Protein AF-A0A4Y8SN25-F1 (afdb_monomer)

Radius of gyration: 22.75 Å; Cα contacts (8 Å, |Δi|>4): 92; chains: 1; bounding box: 41×47×86 Å

pLDDT: mean 70.94, std 10.65, range [37.78, 89.75]

Structure (mmCIF, N/CA/C/O backbone):
data_AF-A0A4Y8SN25-F1
#
_entry.id   AF-A0A4Y8SN25-F1
#
loop_
_atom_site.group_PDB
_atom_site.id
_atom_site.type_symbol
_atom_site.label_atom_id
_atom_site.label_alt_id
_atom_site.label_comp_id
_atom_site.label_asym_id
_atom_site.label_entity_id
_atom_site.label_seq_id
_atom_site.pdbx_PDB_ins_code
_atom_site.Cartn_x
_atom_site.Cartn_y
_atom_site.Cartn_z
_atom_site.occupancy
_atom_site.B_iso_or_equiv
_atom_site.auth_seq_id
_atom_site.auth_comp_id
_atom_site.auth_asym_id
_atom_site.auth_atom_id
_atom_site.pdbx_PDB_model_num
ATOM 1 N N . MET A 1 1 ? -0.704 -15.696 48.034 1.00 37.78 1 MET A N 1
ATOM 2 C CA . MET A 1 1 ? -1.122 -15.869 46.626 1.00 37.78 1 MET A CA 1
ATOM 3 C C . MET A 1 1 ? -0.151 -15.085 45.757 1.00 37.78 1 MET A C 1
ATOM 5 O O . MET A 1 1 ? -0.216 -13.865 45.750 1.00 37.78 1 MET A O 1
ATOM 9 N N . ALA A 1 2 ? 0.823 -15.762 45.143 1.00 42.31 2 ALA A N 1
ATOM 10 C CA . ALA A 1 2 ? 1.814 -15.118 44.283 1.00 42.31 2 ALA A CA 1
ATOM 11 C C . ALA A 1 2 ? 1.158 -14.761 42.942 1.00 42.31 2 ALA A C 1
ATOM 13 O O . ALA A 1 2 ? 0.669 -15.644 42.237 1.00 42.31 2 ALA A O 1
ATOM 14 N N . SER A 1 3 ? 1.102 -13.472 42.612 1.00 46.06 3 SER A N 1
ATOM 15 C CA . SER A 1 3 ? 0.673 -12.999 41.300 1.00 46.06 3 SER A CA 1
ATOM 16 C C . SER A 1 3 ? 1.716 -13.425 40.270 1.00 46.06 3 SER A C 1
ATOM 18 O O . SER A 1 3 ? 2.818 -12.885 40.209 1.00 46.06 3 SER A O 1
ATOM 20 N N . VAL A 1 4 ? 1.377 -14.429 39.462 1.00 51.66 4 VAL A N 1
ATOM 21 C CA . VAL A 1 4 ? 2.159 -14.794 38.281 1.00 51.66 4 VAL A CA 1
ATOM 22 C C . VAL A 1 4 ? 2.062 -13.617 37.313 1.00 51.66 4 VAL A C 1
ATOM 24 O O . VAL A 1 4 ? 1.097 -13.488 36.564 1.00 51.66 4 VAL A O 1
ATOM 27 N N . THR A 1 5 ? 3.038 -12.714 37.355 1.00 52.84 5 THR A N 1
ATOM 28 C CA . THR A 1 5 ? 3.224 -11.698 36.325 1.00 52.84 5 THR A CA 1
ATOM 29 C C . THR A 1 5 ? 3.672 -12.433 35.073 1.00 52.84 5 THR A C 1
ATOM 31 O O . THR A 1 5 ? 4.848 -12.725 34.868 1.00 52.84 5 THR A O 1
ATOM 34 N N . THR A 1 6 ? 2.710 -12.818 34.238 1.00 55.62 6 THR A N 1
ATOM 35 C CA . THR A 1 6 ? 3.015 -13.360 32.921 1.00 55.62 6 THR A CA 1
ATOM 36 C C . THR A 1 6 ? 3.740 -12.251 32.165 1.00 55.62 6 THR A C 1
ATOM 38 O O . THR A 1 6 ? 3.119 -11.286 31.722 1.00 55.62 6 THR A O 1
ATOM 41 N N . GLN A 1 7 ? 5.066 -12.360 32.074 1.00 55.12 7 GLN A N 1
ATOM 42 C CA . GLN A 1 7 ? 5.916 -11.647 31.125 1.00 55.12 7 GLN A CA 1
ATOM 43 C C . GLN A 1 7 ? 5.429 -12.026 29.722 1.00 55.12 7 GLN A C 1
ATOM 45 O O . GLN A 1 7 ? 5.991 -12.886 29.049 1.00 55.12 7 GLN A O 1
ATOM 50 N N . GLN A 1 8 ? 4.287 -11.481 29.304 1.00 59.78 8 GLN A N 1
ATOM 51 C CA . GLN A 1 8 ? 3.785 -11.674 27.960 1.00 59.78 8 GLN A CA 1
ATOM 52 C C . GLN A 1 8 ? 4.758 -10.954 27.042 1.00 59.78 8 GLN A C 1
ATOM 54 O O . GLN A 1 8 ? 4.812 -9.722 27.030 1.00 59.78 8 GLN A O 1
ATOM 59 N N . ASN A 1 9 ? 5.541 -11.749 26.308 1.00 59.06 9 ASN A N 1
ATOM 60 C CA . ASN A 1 9 ? 6.481 -11.278 25.306 1.00 59.06 9 ASN A CA 1
ATOM 61 C C . ASN A 1 9 ? 5.839 -10.144 24.509 1.00 59.06 9 ASN A C 1
ATOM 63 O O . ASN A 1 9 ? 4.743 -10.294 23.960 1.00 59.06 9 ASN A O 1
ATOM 67 N N . TRP A 1 10 ? 6.538 -9.013 24.445 1.00 61.28 10 TRP A N 1
ATOM 68 C CA . TRP A 1 10 ? 6.148 -7.814 23.701 1.00 61.28 10 TRP A CA 1
ATOM 69 C C . TRP A 1 10 ? 5.607 -8.161 22.297 1.00 61.28 10 TRP A C 1
ATOM 71 O O . TRP A 1 10 ? 4.603 -7.623 21.844 1.00 61.28 10 TRP A O 1
ATOM 81 N N . PHE A 1 11 ? 6.165 -9.198 21.673 1.00 55.25 11 PHE A N 1
ATOM 82 C CA . PHE A 1 11 ? 5.726 -9.777 20.402 1.00 55.25 11 PHE A CA 1
ATOM 83 C C . PHE A 1 11 ? 4.242 -10.192 20.324 1.00 55.25 11 PHE A C 1
ATOM 85 O O . PHE A 1 11 ? 3.588 -9.977 19.301 1.00 55.25 11 PHE A O 1
ATOM 92 N N . ILE A 1 12 ? 3.695 -10.778 21.393 1.00 59.56 12 ILE A N 1
ATOM 93 C CA . ILE A 1 12 ? 2.292 -11.215 21.474 1.00 59.56 12 ILE A CA 1
ATOM 94 C C . ILE A 1 12 ? 1.400 -10.035 21.869 1.00 59.56 12 ILE A C 1
ATOM 96 O O . ILE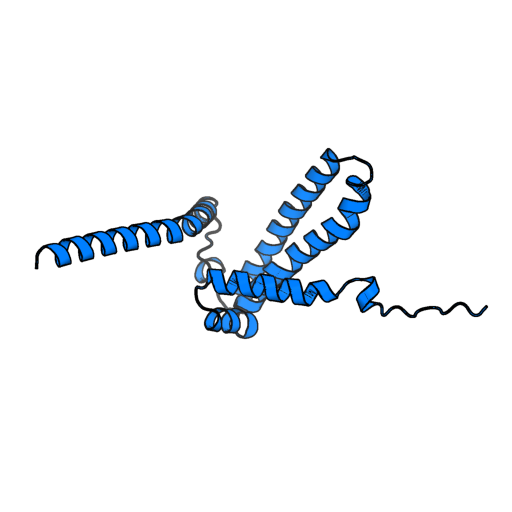 A 1 12 ? 0.319 -9.869 21.305 1.00 59.56 12 ILE A O 1
ATOM 100 N N . LYS A 1 13 ? 1.884 -9.161 22.762 1.00 61.69 13 LYS A N 1
ATOM 101 C CA . LYS A 1 13 ? 1.165 -7.958 23.213 1.00 61.69 13 LYS A CA 1
ATOM 102 C C . LYS A 1 13 ? 0.860 -6.990 22.063 1.00 61.69 13 LYS A C 1
ATOM 104 O O . LYS A 1 13 ? -0.238 -6.448 22.003 1.00 61.69 13 LYS A O 1
ATOM 109 N N . TYR A 1 14 ? 1.798 -6.823 21.130 1.00 62.09 14 TYR A N 1
ATOM 110 C CA . TYR A 1 14 ? 1.639 -5.975 19.938 1.00 62.09 14 TYR A CA 1
ATOM 111 C C . TYR A 1 14 ? 1.151 -6.750 18.705 1.00 62.09 14 TYR A C 1
ATOM 113 O O . TYR A 1 14 ? 1.044 -6.185 17.619 1.00 62.09 14 TYR A O 1
ATOM 121 N N . LYS A 1 15 ? 0.845 -8.045 18.867 1.00 66.69 15 LYS A N 1
ATOM 122 C CA . LYS A 1 15 ? 0.328 -8.931 17.818 1.00 66.69 15 LYS A CA 1
ATOM 123 C C . LYS A 1 15 ? 1.156 -8.903 16.519 1.00 66.69 15 LYS A C 1
ATOM 125 O O . LYS A 1 15 ? 0.597 -8.964 15.421 1.00 66.69 15 LYS A O 1
ATOM 130 N N . LEU A 1 16 ? 2.489 -8.875 16.633 1.00 66.50 16 LEU A N 1
ATOM 131 C CA . LEU A 1 16 ? 3.422 -8.820 15.490 1.00 66.50 16 LEU A CA 1
ATOM 132 C C . LEU A 1 16 ? 3.333 -10.040 14.556 1.00 66.50 16 LEU A C 1
ATOM 134 O O . LEU A 1 16 ? 3.811 -9.984 13.426 1.00 66.50 16 LEU A O 1
ATOM 138 N N . TYR A 1 17 ? 2.680 -11.124 14.984 1.00 69.75 17 TYR A N 1
ATOM 139 C CA . TYR A 1 17 ? 2.404 -12.308 14.163 1.00 69.75 17 TYR A CA 1
ATOM 140 C C . TYR A 1 17 ? 1.554 -12.019 12.913 1.00 69.75 17 TYR A C 1
ATOM 142 O O . TYR A 1 17 ? 1.493 -12.844 12.004 1.00 69.75 17 TYR A O 1
ATOM 150 N N . HIS A 1 18 ? 0.928 -10.845 12.825 1.00 72.06 18 HIS A N 1
ATOM 151 C CA . HIS A 1 18 ? 0.263 -10.402 11.602 1.00 72.06 18 HIS A CA 1
ATOM 152 C C . HIS A 1 18 ? 1.261 -10.009 10.502 1.00 72.06 18 HIS A C 1
ATOM 154 O O . HIS A 1 18 ? 0.913 -10.088 9.331 1.00 72.06 18 HIS A O 1
ATOM 160 N N . ILE A 1 19 ? 2.497 -9.611 10.827 1.00 74.50 19 ILE A N 1
ATOM 161 C CA . ILE A 1 19 ? 3.487 -9.165 9.831 1.00 74.50 19 ILE A CA 1
ATOM 162 C C . ILE A 1 19 ? 3.838 -10.289 8.831 1.00 74.50 19 ILE A C 1
ATOM 164 O O . ILE A 1 19 ? 3.745 -10.035 7.628 1.00 74.50 19 ILE A O 1
ATOM 168 N N . PRO A 1 20 ? 4.157 -11.531 9.258 1.00 75.56 20 PRO A N 1
ATOM 169 C CA . PRO A 1 20 ? 4.348 -12.652 8.332 1.00 75.56 20 PRO A CA 1
ATOM 170 C C . PRO A 1 20 ? 3.106 -12.958 7.488 1.00 75.56 20 PRO A C 1
ATOM 172 O O . PRO A 1 20 ? 3.224 -13.219 6.294 1.00 75.56 20 PRO A O 1
ATOM 175 N N . PHE A 1 21 ? 1.913 -12.883 8.088 1.00 77.31 21 PHE A N 1
ATOM 176 C CA . PHE A 1 21 ? 0.649 -13.071 7.373 1.00 77.31 21 P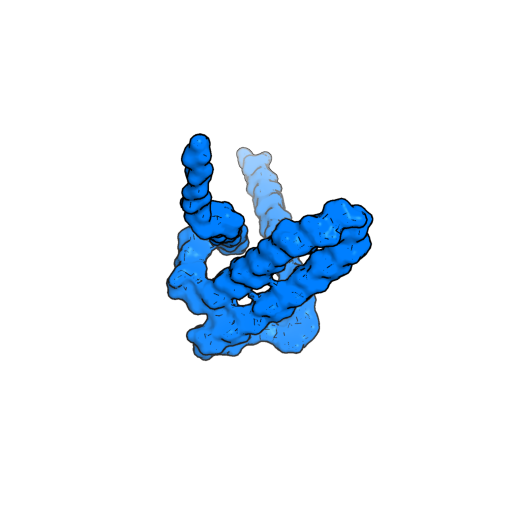HE A CA 1
ATOM 177 C C . PHE A 1 21 ? 0.467 -12.021 6.269 1.00 77.31 21 PHE A C 1
ATOM 179 O O . PHE A 1 21 ? 0.174 -12.374 5.130 1.00 77.31 21 PHE A O 1
ATOM 186 N N . TRP A 1 22 ? 0.712 -10.743 6.572 1.00 74.75 22 TRP A N 1
ATOM 187 C CA . TRP A 1 22 ? 0.646 -9.659 5.594 1.00 74.75 22 TRP A CA 1
ATOM 188 C C . TRP A 1 22 ? 1.694 -9.814 4.495 1.00 74.75 22 TRP A C 1
ATOM 190 O O . TRP A 1 22 ? 1.368 -9.606 3.328 1.00 74.75 22 TRP A O 1
ATOM 200 N N . MET A 1 23 ? 2.923 -10.211 4.828 1.00 74.88 23 MET A N 1
ATOM 201 C CA . MET A 1 23 ? 3.949 -10.488 3.819 1.00 74.88 23 MET A CA 1
ATOM 202 C C . MET A 1 23 ? 3.529 -11.625 2.881 1.00 74.88 23 MET A C 1
ATOM 204 O O . MET A 1 23 ? 3.605 -11.463 1.665 1.00 74.88 23 MET A O 1
ATOM 208 N N . MET A 1 24 ? 3.016 -12.734 3.421 1.00 79.50 24 MET A N 1
ATOM 209 C CA . MET A 1 24 ? 2.543 -13.864 2.617 1.00 79.50 24 MET A CA 1
ATOM 210 C C . MET A 1 24 ? 1.338 -13.486 1.746 1.00 79.50 24 MET A C 1
ATOM 212 O O . MET A 1 24 ? 1.309 -13.802 0.560 1.00 79.50 24 MET A O 1
ATOM 216 N N . TYR A 1 25 ? 0.363 -12.770 2.307 1.00 77.31 25 TYR A N 1
ATOM 217 C CA . TYR A 1 25 ? -0.806 -12.284 1.576 1.00 77.31 25 TYR A CA 1
ATOM 218 C C . TYR A 1 25 ? -0.403 -11.409 0.381 1.00 77.31 25 TYR A C 1
ATOM 220 O O . TYR A 1 25 ? -0.846 -11.639 -0.744 1.00 77.31 25 TYR A O 1
ATOM 228 N N . ASN A 1 26 ? 0.495 -10.447 0.605 1.00 75.88 26 ASN A N 1
ATOM 229 C CA . ASN A 1 26 ? 0.995 -9.579 -0.459 1.00 75.88 26 ASN A CA 1
ATOM 230 C C . ASN A 1 26 ? 1.816 -10.349 -1.499 1.00 75.88 26 ASN A C 1
ATOM 232 O O . ASN A 1 26 ? 1.683 -10.079 -2.691 1.00 75.88 26 ASN A O 1
ATOM 236 N N . TYR A 1 27 ? 2.612 -11.332 -1.072 1.00 74.88 27 TYR A N 1
ATOM 237 C CA . TYR A 1 27 ? 3.344 -12.214 -1.979 1.00 74.88 27 TYR A CA 1
ATOM 238 C C . TYR A 1 27 ? 2.397 -12.987 -2.907 1.00 74.88 27 TYR A C 1
ATOM 240 O O . TYR A 1 27 ? 2.617 -13.019 -4.116 1.00 74.88 27 TYR A O 1
ATOM 248 N N . VAL A 1 28 ? 1.308 -13.549 -2.373 1.00 80.06 28 VAL A N 1
ATOM 249 C CA . VAL A 1 28 ? 0.303 -14.264 -3.177 1.00 80.06 28 VAL A CA 1
ATOM 250 C C . VAL A 1 28 ? -0.371 -13.324 -4.178 1.00 80.06 28 VAL A C 1
ATOM 252 O O . VAL A 1 28 ? -0.505 -13.681 -5.347 1.00 80.06 28 VAL A O 1
ATOM 255 N N . LEU A 1 29 ? -0.747 -12.110 -3.766 1.00 76.56 29 LEU A N 1
ATOM 256 C CA . LEU A 1 29 ? -1.330 -11.121 -4.680 1.00 76.56 29 LEU A CA 1
ATOM 257 C C . LEU A 1 29 ? -0.368 -10.723 -5.807 1.00 76.56 29 LEU A C 1
ATOM 259 O O . LEU A 1 29 ? -0.784 -10.608 -6.959 1.00 76.56 29 LEU A O 1
ATOM 263 N N . TRP A 1 30 ? 0.918 -10.559 -5.502 1.00 70.06 30 TRP A N 1
ATOM 264 C CA . TRP A 1 30 ? 1.940 -10.279 -6.510 1.00 70.06 30 TRP A CA 1
ATOM 265 C C . TRP A 1 30 ? 2.177 -11.461 -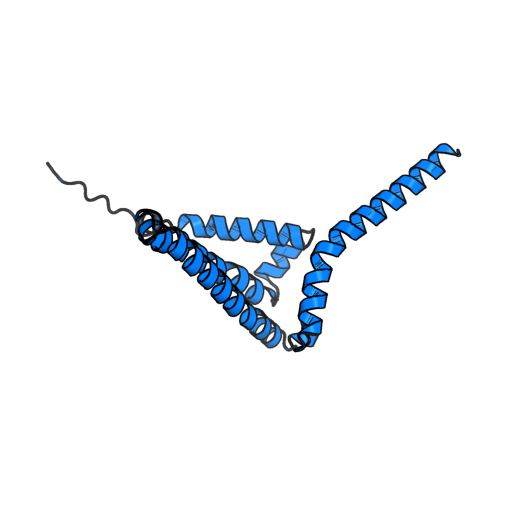7.454 1.00 70.06 30 TRP A C 1
ATOM 267 O O . TRP A 1 30 ? 2.267 -11.266 -8.667 1.00 70.06 30 TRP A O 1
ATOM 277 N N . ALA A 1 31 ? 2.221 -12.685 -6.925 1.00 75.31 31 ALA A N 1
ATOM 278 C CA . ALA A 1 31 ? 2.333 -13.901 -7.727 1.00 75.31 31 ALA A CA 1
ATOM 279 C C . ALA A 1 31 ? 1.153 -14.050 -8.701 1.00 75.31 31 ALA A C 1
ATOM 281 O O . ALA A 1 31 ? 1.360 -14.416 -9.859 1.00 75.31 31 ALA A O 1
ATOM 282 N N . LEU A 1 32 ? -0.061 -13.700 -8.261 1.00 75.50 32 LEU A N 1
ATOM 283 C CA . LEU A 1 32 ? -1.255 -13.660 -9.108 1.00 75.50 32 LEU A CA 1
ATOM 284 C C . LEU A 1 32 ? -1.189 -12.550 -10.168 1.00 75.50 32 LEU A C 1
ATOM 286 O O . LEU A 1 32 ? -1.632 -12.762 -11.292 1.00 75.50 32 LEU A O 1
ATOM 290 N N . ALA A 1 33 ? -0.625 -11.383 -9.845 1.00 68.94 33 ALA A N 1
ATOM 291 C CA . ALA A 1 33 ? -0.491 -10.278 -10.795 1.00 68.94 33 ALA A CA 1
ATOM 292 C C . ALA A 1 33 ? 0.528 -10.564 -11.917 1.00 68.94 33 ALA A C 1
ATOM 294 O O . ALA A 1 33 ? 0.321 -10.150 -13.057 1.00 68.94 33 ALA A O 1
ATOM 295 N N . ILE A 1 34 ? 1.618 -11.274 -11.603 1.00 71.06 34 ILE A N 1
ATOM 296 C CA . ILE A 1 34 ? 2.683 -11.637 -12.557 1.00 71.06 34 ILE A CA 1
ATOM 297 C C . ILE A 1 34 ? 2.345 -12.919 -13.349 1.00 71.06 34 ILE A C 1
ATOM 299 O O . ILE A 1 34 ? 2.979 -13.188 -14.370 1.00 71.06 34 ILE A O 1
ATOM 303 N N . ASP A 1 35 ? 1.340 -13.696 -12.924 1.00 68.50 35 ASP A N 1
ATOM 304 C CA . ASP A 1 35 ? 0.971 -15.000 -13.515 1.00 68.50 35 ASP A CA 1
ATOM 305 C C . ASP A 1 35 ? 2.110 -16.050 -13.397 1.00 68.50 35 ASP A C 1
ATOM 307 O O . ASP A 1 35 ? 2.142 -17.060 -14.099 1.00 68.50 35 ASP A O 1
ATOM 311 N N . SER A 1 36 ? 3.094 -15.809 -12.515 1.00 71.94 36 SER A N 1
ATOM 312 C CA . SER A 1 36 ? 4.221 -16.711 -12.239 1.00 71.94 36 SER A CA 1
ATOM 313 C C . SER A 1 36 ? 4.803 -16.478 -10.832 1.00 71.94 36 SER A C 1
ATOM 315 O O . SER A 1 36 ? 5.384 -15.419 -10.578 1.00 71.94 36 SER A O 1
ATOM 317 N N . PRO A 1 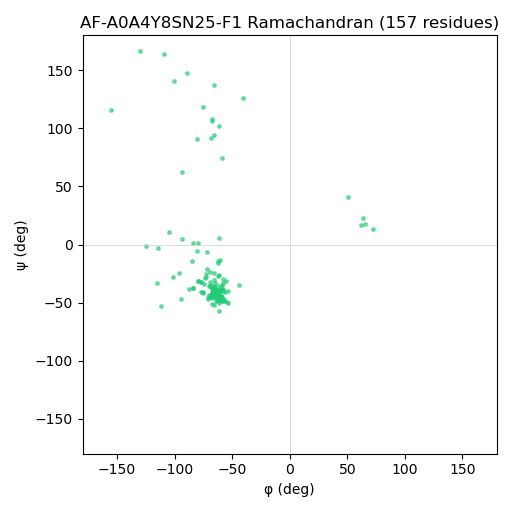37 ? 4.728 -17.468 -9.919 1.00 69.81 37 PRO A N 1
ATOM 318 C CA . PRO A 1 37 ? 5.223 -17.323 -8.548 1.00 69.81 37 PRO A CA 1
ATOM 319 C C . PRO A 1 37 ? 6.754 -17.236 -8.473 1.00 69.81 37 PRO A C 1
ATOM 321 O O . PRO A 1 37 ? 7.291 -16.515 -7.638 1.00 69.81 37 PRO A O 1
ATOM 324 N N . TYR A 1 38 ? 7.469 -17.913 -9.378 1.00 70.50 38 TYR A N 1
ATOM 325 C CA . TYR A 1 38 ? 8.934 -17.880 -9.416 1.00 70.50 38 TYR A CA 1
ATOM 326 C C . TYR A 1 38 ? 9.472 -16.504 -9.834 1.00 70.50 38 TYR A C 1
ATOM 328 O O . TYR A 1 38 ? 10.363 -15.960 -9.183 1.00 70.50 38 TYR A O 1
ATOM 336 N N . ARG A 1 39 ? 8.884 -15.893 -10.875 1.00 65.00 39 ARG A N 1
ATOM 337 C CA . ARG A 1 39 ? 9.253 -14.532 -11.298 1.00 65.00 39 ARG A CA 1
ATOM 338 C C . ARG A 1 39 ? 8.880 -13.490 -10.249 1.00 65.00 39 ARG A C 1
ATOM 340 O O . ARG A 1 39 ? 9.671 -12.591 -10.001 1.00 65.00 39 ARG A O 1
ATOM 347 N N . ALA A 1 40 ? 7.741 -13.660 -9.575 1.00 66.06 40 ALA A N 1
ATOM 348 C CA . ALA A 1 40 ? 7.354 -12.793 -8.467 1.00 66.06 40 ALA A CA 1
ATOM 349 C C . ALA A 1 40 ? 8.363 -12.830 -7.311 1.00 66.06 40 ALA A C 1
ATOM 351 O O . ALA A 1 40 ? 8.754 -11.778 -6.816 1.00 66.06 40 ALA A O 1
ATOM 352 N N . ALA A 1 41 ? 8.843 -14.012 -6.909 1.00 67.81 41 ALA A N 1
ATOM 353 C CA . ALA A 1 41 ? 9.874 -14.117 -5.877 1.00 67.81 41 ALA A CA 1
ATOM 354 C C . ALA A 1 41 ? 11.186 -13.430 -6.297 1.00 67.81 41 ALA A C 1
ATOM 356 O O . ALA A 1 41 ? 11.788 -12.707 -5.503 1.00 67.81 41 ALA A O 1
ATOM 357 N N . GLN A 1 42 ? 11.608 -13.605 -7.551 1.00 67.69 42 GLN A N 1
ATOM 358 C CA . GLN A 1 42 ? 12.819 -12.969 -8.066 1.00 67.69 42 GLN A CA 1
ATOM 359 C C . GLN A 1 42 ? 12.687 -11.437 -8.138 1.00 67.69 42 GLN A C 1
ATOM 361 O O . GLN A 1 42 ? 13.610 -10.726 -7.741 1.00 67.69 42 GLN A O 1
ATOM 366 N N . ASP A 1 43 ? 11.530 -10.923 -8.560 1.00 67.50 43 ASP A N 1
ATOM 367 C CA . ASP A 1 43 ? 11.255 -9.483 -8.615 1.00 67.50 43 ASP A CA 1
ATOM 368 C C . ASP A 1 43 ? 11.156 -8.843 -7.222 1.00 67.50 43 ASP A C 1
ATOM 370 O O . ASP A 1 43 ? 11.585 -7.703 -7.032 1.00 67.50 43 ASP A O 1
ATOM 374 N N . ILE A 1 44 ? 10.624 -9.576 -6.240 1.00 67.06 44 ILE A N 1
ATOM 375 C CA . ILE A 1 44 ? 10.460 -9.097 -4.862 1.00 67.06 44 ILE A CA 1
ATOM 376 C C . ILE A 1 44 ? 11.789 -9.076 -4.104 1.00 67.06 44 ILE A C 1
ATOM 378 O O . ILE A 1 44 ? 12.029 -8.125 -3.367 1.00 67.06 44 ILE A O 1
ATOM 382 N N . PHE A 1 45 ? 12.638 -10.098 -4.249 1.00 66.25 45 PHE A N 1
ATOM 383 C CA . PHE A 1 45 ? 13.839 -10.242 -3.415 1.00 66.25 45 PHE A CA 1
ATOM 384 C C . PHE A 1 45 ? 15.144 -9.817 -4.095 1.00 66.25 45 PHE A C 1
ATOM 386 O O . PHE A 1 45 ? 16.071 -9.408 -3.401 1.00 66.25 45 PHE A O 1
ATOM 393 N N . PHE A 1 46 ? 15.238 -9.899 -5.425 1.00 61.41 46 PHE A N 1
ATOM 394 C CA . PHE A 1 46 ? 16.513 -9.753 -6.143 1.00 61.41 46 PHE A CA 1
ATOM 395 C C . PHE A 1 46 ? 16.508 -8.669 -7.226 1.00 61.41 46 PHE A C 1
ATOM 397 O O . PHE A 1 46 ? 17.534 -8.441 -7.864 1.00 61.41 46 PHE A O 1
ATOM 404 N N . SER A 1 47 ? 15.381 -7.988 -7.436 1.00 63.81 47 SER A N 1
ATOM 405 C CA . SER A 1 47 ? 15.254 -6.938 -8.444 1.00 63.81 47 SER A CA 1
ATOM 406 C C . SER A 1 47 ? 15.134 -5.550 -7.816 1.00 63.81 47 SER A C 1
ATOM 408 O O . SER A 1 47 ? 14.803 -5.386 -6.641 1.00 63.81 47 SER A O 1
ATOM 410 N N . VAL A 1 48 ? 15.341 -4.511 -8.626 1.00 62.38 48 VAL A N 1
ATOM 411 C CA . VAL A 1 48 ?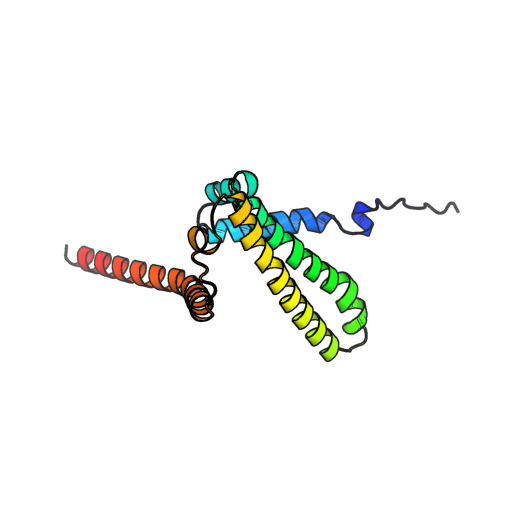 15.171 -3.103 -8.218 1.00 62.38 48 VAL A CA 1
ATOM 412 C C . VAL A 1 48 ? 13.716 -2.796 -7.804 1.00 62.38 48 VAL A C 1
ATOM 414 O O . VAL A 1 48 ? 13.429 -1.824 -7.103 1.00 62.38 48 VAL A O 1
ATOM 417 N N . TYR A 1 49 ? 12.787 -3.685 -8.163 1.00 63.66 49 TYR A N 1
ATOM 418 C CA . TYR A 1 49 ? 11.384 -3.650 -7.760 1.00 63.66 49 TYR A CA 1
ATOM 419 C C . TYR A 1 49 ? 11.131 -4.011 -6.287 1.00 63.66 49 TYR A C 1
ATOM 421 O O . TYR A 1 49 ? 9.998 -3.835 -5.824 1.00 63.66 49 TYR A O 1
ATOM 429 N N . TRP A 1 50 ? 12.144 -4.442 -5.522 1.00 68.75 50 TRP A N 1
ATOM 430 C CA . TRP A 1 50 ? 11.981 -4.705 -4.087 1.00 68.75 50 TRP A CA 1
ATOM 431 C C . TRP A 1 50 ? 11.517 -3.448 -3.335 1.00 68.75 50 TRP A C 1
ATOM 433 O O . TRP A 1 50 ? 10.622 -3.526 -2.498 1.00 68.75 50 TRP A O 1
ATOM 443 N N . VAL A 1 51 ? 12.041 -2.268 -3.699 1.00 69.31 51 VAL A N 1
ATOM 444 C CA . VAL A 1 51 ? 11.665 -0.989 -3.072 1.00 69.31 51 VAL A CA 1
ATOM 445 C C . VAL A 1 51 ? 10.205 -0.659 -3.342 1.00 69.31 51 VAL A C 1
ATOM 447 O O . VAL A 1 51 ? 9.465 -0.315 -2.422 1.00 69.31 51 VAL A O 1
ATOM 450 N N . LYS A 1 52 ? 9.755 -0.834 -4.589 1.00 69.25 52 LYS A N 1
ATOM 451 C CA . LYS A 1 52 ? 8.340 -0.679 -4.940 1.00 69.25 52 LYS A CA 1
ATOM 452 C C . LYS A 1 52 ? 7.484 -1.626 -4.098 1.00 69.25 52 LYS A C 1
ATOM 454 O O . LYS A 1 52 ? 6.491 -1.201 -3.517 1.00 69.25 52 LYS A O 1
ATOM 459 N N . SER A 1 53 ? 7.887 -2.889 -3.998 1.00 69.62 53 SER A N 1
ATOM 460 C CA . SER A 1 53 ? 7.166 -3.904 -3.228 1.00 69.62 53 SER A CA 1
ATOM 461 C C . SER A 1 53 ? 7.103 -3.553 -1.739 1.00 69.62 53 SER A C 1
ATOM 463 O O . SER A 1 53 ? 6.039 -3.646 -1.136 1.00 69.62 53 SER A O 1
ATOM 465 N N . PHE A 1 54 ? 8.192 -3.051 -1.156 1.00 76.00 54 PHE A N 1
ATOM 466 C CA . PHE A 1 54 ? 8.239 -2.631 0.242 1.00 76.00 54 PHE A CA 1
ATOM 467 C C . PHE A 1 54 ? 7.292 -1.462 0.531 1.00 76.00 54 PHE A C 1
ATOM 469 O O . PHE A 1 54 ? 6.533 -1.518 1.494 1.00 76.00 54 PHE A O 1
ATOM 476 N N . PHE A 1 55 ? 7.263 -0.443 -0.333 1.00 76.94 55 PHE A N 1
ATOM 477 C CA . PHE A 1 55 ? 6.317 0.674 -0.214 1.00 76.94 55 PHE A CA 1
ATOM 478 C C . PHE A 1 55 ? 4.858 0.202 -0.341 1.00 76.94 55 PHE A C 1
ATOM 480 O O . PHE A 1 55 ? 3.998 0.631 0.428 1.00 76.94 55 PHE A O 1
ATOM 487 N N . TYR A 1 56 ? 4.579 -0.732 -1.255 1.00 72.62 56 TYR A N 1
ATOM 488 C CA . TYR A 1 56 ? 3.246 -1.322 -1.417 1.00 72.62 56 TYR A CA 1
ATOM 489 C C . TYR A 1 56 ? 2.782 -2.156 -0.218 1.00 72.62 56 TYR A C 1
ATOM 491 O O . TYR A 1 56 ? 1.580 -2.308 -0.023 1.00 72.62 56 TYR A O 1
ATOM 499 N N . VAL A 1 57 ? 3.702 -2.688 0.589 1.00 75.19 57 VAL A N 1
ATOM 500 C CA . VAL A 1 57 ? 3.366 -3.491 1.772 1.00 75.19 57 VAL A CA 1
ATOM 501 C C . VAL A 1 57 ? 3.332 -2.633 3.034 1.00 75.19 57 VAL A C 1
ATOM 503 O O . VAL A 1 57 ? 2.382 -2.724 3.808 1.00 75.19 57 VAL A O 1
ATOM 506 N N . LEU A 1 58 ? 4.341 -1.786 3.248 1.00 81.31 58 LEU A N 1
ATOM 507 C CA . LEU A 1 58 ? 4.540 -1.076 4.509 1.00 81.31 58 LEU A CA 1
ATOM 508 C C . LEU A 1 58 ? 3.446 -0.035 4.775 1.00 81.31 58 LEU A C 1
ATOM 510 O O . LEU A 1 58 ? 2.856 -0.040 5.855 1.00 81.31 58 LEU A O 1
ATOM 514 N N . PHE A 1 59 ? 3.159 0.849 3.815 1.00 82.19 59 PHE A N 1
ATOM 515 C CA . PHE A 1 59 ? 2.220 1.957 4.036 1.00 82.19 59 PHE A CA 1
ATOM 516 C C . PHE A 1 59 ? 0.766 1.488 4.179 1.00 82.19 59 PHE A C 1
ATOM 518 O O . PHE A 1 59 ? 0.121 1.891 5.152 1.00 82.19 59 PHE A O 1
ATOM 525 N N . PRO A 1 60 ? 0.256 0.575 3.327 1.00 79.62 60 PRO A N 1
ATOM 526 C CA . PRO A 1 60 ? -1.071 0.006 3.536 1.00 79.62 60 PRO A CA 1
ATOM 527 C C . PRO A 1 60 ? -1.165 -0.791 4.832 1.00 79.62 60 PRO A C 1
ATOM 529 O O . PRO A 1 60 ? -2.159 -0.665 5.543 1.00 79.62 60 PRO A O 1
ATOM 532 N N . ALA A 1 61 ? -0.127 -1.559 5.191 1.00 81.62 61 ALA A N 1
ATOM 533 C CA . ALA A 1 61 ? -0.113 -2.270 6.463 1.00 81.62 61 ALA A CA 1
ATOM 534 C C . ALA A 1 61 ? -0.221 -1.288 7.636 1.00 81.62 61 ALA A C 1
ATOM 536 O O . ALA A 1 61 ? -1.082 -1.474 8.491 1.00 81.62 61 ALA A O 1
ATOM 537 N N . LEU A 1 62 ? 0.575 -0.211 7.657 1.00 82.38 62 LEU A N 1
ATOM 538 C CA . LEU A 1 62 ? 0.503 0.827 8.692 1.00 82.38 62 LEU A CA 1
ATOM 539 C C . LEU A 1 62 ? -0.893 1.447 8.799 1.00 82.38 62 LEU A C 1
ATOM 541 O O . LEU A 1 62 ? -1.384 1.633 9.911 1.00 82.38 62 LEU A O 1
ATOM 545 N N . VAL A 1 63 ? -1.564 1.708 7.675 1.00 84.38 63 VAL A N 1
ATOM 546 C CA . VAL A 1 63 ? -2.945 2.210 7.678 1.00 84.38 63 VAL A CA 1
ATOM 547 C C . VAL A 1 63 ? -3.936 1.182 8.209 1.00 84.38 63 VAL A C 1
ATOM 549 O O . VAL A 1 63 ? -4.834 1.550 8.962 1.00 84.38 63 VAL A O 1
ATOM 552 N N . VAL A 1 64 ? -3.770 -0.103 7.895 1.00 81.38 64 VAL A N 1
ATOM 553 C CA . VAL A 1 64 ? -4.614 -1.167 8.456 1.00 81.38 64 VAL A CA 1
ATOM 554 C C . VAL A 1 64 ? -4.389 -1.313 9.962 1.00 81.38 64 VAL A C 1
ATOM 556 O O . VAL A 1 64 ? -5.360 -1.437 10.706 1.00 81.38 64 VAL A O 1
ATOM 559 N N . TYR A 1 65 ? -3.146 -1.222 10.443 1.00 80.12 65 TYR A N 1
ATOM 560 C CA . TYR A 1 65 ? -2.853 -1.190 11.879 1.00 80.12 65 TYR A CA 1
ATOM 561 C C . TYR A 1 65 ? -3.464 0.050 12.536 1.00 80.12 65 TYR A C 1
ATOM 563 O O . TYR A 1 65 ? -4.148 -0.056 13.551 1.00 80.12 65 TYR A O 1
ATOM 571 N N . PHE A 1 66 ? -3.304 1.225 11.937 1.00 83.56 66 PHE A N 1
ATOM 572 C CA . PHE A 1 66 ? -3.956 2.435 12.423 1.00 83.56 66 PHE A CA 1
ATOM 573 C C . PHE A 1 66 ? -5.484 2.274 12.453 1.00 83.56 66 PHE A C 1
ATOM 575 O O . PHE A 1 66 ? -6.136 2.671 13.420 1.00 83.56 66 PHE A O 1
ATOM 582 N N . ASN A 1 67 ? -6.067 1.607 11.455 1.00 84.38 67 ASN A N 1
ATOM 583 C CA . ASN A 1 67 ? -7.497 1.348 11.437 1.00 84.38 67 ASN A CA 1
ATOM 584 C C . ASN A 1 67 ? -7.927 0.411 12.578 1.00 84.38 67 ASN A C 1
ATOM 586 O O . ASN A 1 67 ? -8.810 0.771 13.357 1.00 84.38 67 ASN A O 1
ATOM 590 N N . LEU A 1 68 ? -7.272 -0.748 12.714 1.00 80.94 68 LEU A N 1
ATOM 591 C CA . LEU A 1 68 ? -7.625 -1.760 13.710 1.00 80.94 68 LEU A CA 1
ATOM 592 C C . LEU A 1 68 ? -7.416 -1.286 15.150 1.00 80.94 68 LEU A C 1
ATOM 594 O O . LEU A 1 68 ? -8.249 -1.566 16.008 1.00 80.94 68 LEU A O 1
ATOM 598 N N . TYR A 1 69 ? -6.300 -0.611 15.426 1.00 77.56 69 TYR A N 1
ATOM 599 C CA . TYR A 1 69 ? -5.890 -0.292 16.795 1.00 77.56 69 TYR A CA 1
ATOM 600 C C . TYR A 1 69 ? -6.306 1.104 17.246 1.00 77.56 69 TYR A C 1
ATOM 602 O O . TYR A 1 69 ? -6.434 1.322 18.447 1.00 77.56 69 TYR A O 1
ATOM 610 N N . PHE A 1 70 ? -6.515 2.046 16.323 1.00 79.06 70 PHE A N 1
ATOM 611 C CA . PHE A 1 70 ? -6.865 3.421 16.678 1.00 79.06 70 PHE A CA 1
ATOM 612 C C . PHE A 1 70 ? -8.293 3.783 16.266 1.00 79.06 70 PHE A C 1
ATOM 614 O O . PHE A 1 70 ? -9.073 4.216 17.112 1.00 79.06 70 PHE A O 1
ATOM 621 N N . LEU A 1 71 ? -8.680 3.575 15.002 1.00 80.62 71 LEU A N 1
ATOM 622 C CA . LEU A 1 71 ? -10.002 4.006 14.522 1.00 80.62 71 LEU A CA 1
ATOM 623 C C . LEU A 1 71 ? -11.155 3.171 15.082 1.00 80.62 71 LEU A C 1
ATOM 625 O O . LEU A 1 71 ? -12.171 3.741 15.477 1.00 80.62 71 LEU A O 1
ATOM 629 N N . ILE A 1 72 ? -11.025 1.843 15.101 1.00 78.88 72 ILE A N 1
ATOM 630 C CA . ILE A 1 72 ? -12.089 0.955 15.589 1.00 78.88 72 ILE A CA 1
ATOM 631 C C . ILE A 1 72 ? -12.419 1.222 17.067 1.00 78.88 72 ILE A C 1
ATOM 633 O O . ILE A 1 72 ? -13.574 1.548 17.350 1.00 78.88 72 ILE A O 1
ATOM 637 N N . PRO A 1 73 ? -11.466 1.144 18.016 1.00 75.81 73 PRO A N 1
ATOM 638 C CA . PRO A 1 73 ? -11.802 1.346 19.422 1.00 75.81 73 PRO A CA 1
ATOM 639 C C . PRO A 1 73 ? -12.256 2.778 19.719 1.00 75.81 73 PRO A C 1
ATOM 641 O O . PRO A 1 73 ? -13.096 2.980 20.584 1.00 75.81 73 PRO A O 1
ATOM 644 N N . ARG A 1 74 ? -11.754 3.778 18.983 1.00 78.62 74 ARG A N 1
ATOM 645 C CA . ARG A 1 74 ? -12.081 5.181 19.258 1.00 78.62 74 ARG A CA 1
ATOM 646 C C . ARG A 1 74 ? -13.389 5.660 18.633 1.00 78.62 74 ARG A C 1
ATOM 648 O O . ARG A 1 74 ? -14.076 6.465 19.238 1.00 78.62 74 ARG A O 1
ATOM 655 N N . TYR A 1 75 ? -13.735 5.217 17.426 1.00 78.94 75 TYR A N 1
ATOM 656 C CA . TYR A 1 75 ? -14.900 5.752 16.704 1.00 78.94 75 TYR A CA 1
ATOM 657 C C . TYR A 1 75 ? -16.007 4.724 16.488 1.00 78.94 75 TYR A C 1
ATOM 659 O O . TYR A 1 75 ? -17.180 5.094 16.497 1.00 78.94 75 TYR A O 1
ATOM 667 N N . LEU A 1 76 ? -15.665 3.444 16.305 1.00 72.75 76 LEU A N 1
ATOM 668 C CA . LEU A 1 76 ? -16.666 2.402 16.070 1.00 72.75 76 LEU A CA 1
ATOM 669 C C . LEU A 1 76 ? -17.376 2.007 17.372 1.00 72.75 76 LEU A C 1
ATOM 671 O O . LEU A 1 76 ? -18.593 1.844 17.370 1.00 72.75 76 LEU A O 1
ATOM 675 N N . GLN A 1 77 ? -16.639 1.902 18.483 1.00 75.56 77 GLN A N 1
ATOM 676 C CA . GLN A 1 77 ? -17.217 1.567 19.793 1.00 75.56 77 GLN A CA 1
ATOM 677 C C . GLN A 1 77 ? -18.033 2.719 20.400 1.00 75.56 77 GLN A C 1
ATOM 679 O O . GLN A 1 77 ? -19.001 2.467 21.107 1.00 75.56 77 GLN A O 1
ATOM 684 N N . GLU A 1 78 ? -17.709 3.969 20.062 1.00 76.88 78 GLU A N 1
ATOM 685 C CA . GLU A 1 78 ? -18.488 5.155 20.454 1.00 76.88 78 GLU A CA 1
ATOM 686 C C . GLU A 1 78 ? -19.736 5.389 19.570 1.00 76.88 78 GLU A C 1
ATOM 688 O O . GLU A 1 78 ? -20.435 6.386 19.740 1.00 76.88 78 GLU A O 1
ATOM 693 N N . GLY A 1 79 ? -20.016 4.516 18.589 1.00 81.06 79 GLY A N 1
ATOM 694 C CA . GLY A 1 79 ? -21.163 4.653 17.675 1.00 81.06 79 GLY A CA 1
ATOM 695 C C . GLY A 1 79 ? -21.026 5.780 16.639 1.00 81.06 79 GLY A C 1
ATOM 696 O O . GLY A 1 79 ? -21.995 6.155 15.979 1.00 81.06 79 GLY A O 1
ATOM 697 N N . ARG A 1 80 ? -19.824 6.341 16.457 1.00 83.38 80 ARG A N 1
ATOM 698 C CA . ARG A 1 80 ? -19.547 7.491 15.577 1.00 83.38 80 ARG A CA 1
ATOM 699 C C . ARG A 1 80 ? -19.112 7.044 14.179 1.00 83.38 80 ARG A C 1
ATOM 701 O O . ARG A 1 80 ? -18.014 7.361 13.715 1.00 83.38 80 ARG A O 1
ATOM 708 N N . TYR A 1 81 ? -20.000 6.348 13.471 1.00 83.44 81 TYR A N 1
ATOM 709 C CA . TYR A 1 81 ? -19.710 5.737 12.164 1.00 83.44 81 TYR A CA 1
ATOM 710 C C . TYR A 1 81 ? -19.288 6.735 11.071 1.00 83.44 81 TYR A C 1
ATOM 712 O O . TYR A 1 81 ? -18.405 6.431 10.272 1.00 83.44 81 TYR A O 1
ATOM 720 N N . GLY A 1 82 ? -19.870 7.941 11.045 1.00 84.31 82 GLY A N 1
ATOM 721 C CA . GLY A 1 82 ? -19.521 8.960 10.043 1.00 84.31 82 GLY A CA 1
ATOM 722 C C . GLY A 1 82 ? -18.066 9.431 10.153 1.00 84.31 82 GLY A C 1
ATOM 723 O O . GLY A 1 82 ? -17.352 9.501 9.154 1.00 84.31 82 GLY A O 1
ATOM 724 N N . TRP A 1 83 ? -17.597 9.672 11.381 1.00 83.25 83 TRP A N 1
ATOM 725 C CA . TRP A 1 83 ? -16.205 10.046 11.640 1.00 83.25 83 TRP A CA 1
ATOM 726 C C . TRP A 1 83 ? -15.24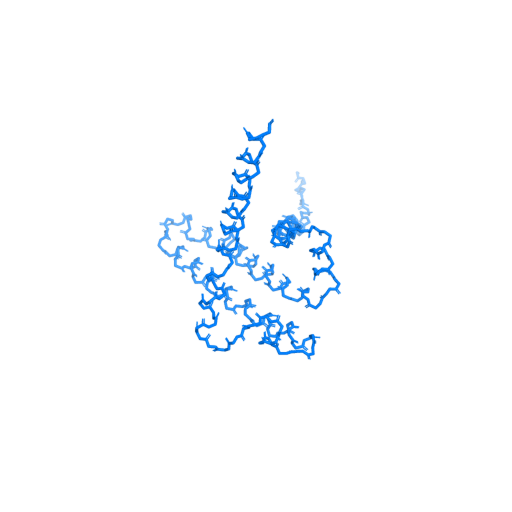8 8.902 11.314 1.00 83.25 83 TRP A C 1
ATOM 728 O O . TRP A 1 83 ? -14.217 9.136 10.688 1.00 83.25 83 TRP A O 1
ATOM 738 N N . TYR A 1 84 ? -15.617 7.667 11.664 1.00 85.62 84 TYR A N 1
ATOM 739 C CA . TYR A 1 84 ? -14.851 6.480 11.287 1.00 85.62 84 TYR A CA 1
ATOM 740 C C . TYR A 1 84 ? -14.631 6.399 9.768 1.00 85.62 84 TYR A C 1
ATOM 742 O O . TYR A 1 84 ? -13.492 6.249 9.326 1.00 85.62 84 TYR A O 1
ATOM 750 N N . MET A 1 85 ? -15.694 6.558 8.969 1.00 86.81 85 MET A N 1
ATOM 751 C CA . MET A 1 85 ? -15.603 6.499 7.505 1.00 86.81 85 MET A CA 1
ATOM 752 C C . MET A 1 85 ? -14.732 7.619 6.927 1.00 86.81 85 MET A C 1
ATOM 754 O O . MET A 1 85 ? -13.929 7.362 6.032 1.00 86.81 85 MET A O 1
ATOM 758 N N . LEU A 1 86 ? -14.840 8.841 7.459 1.00 89.69 86 LEU A N 1
ATOM 759 C CA . LEU A 1 86 ? -14.023 9.969 7.011 1.00 89.69 86 LEU A CA 1
ATOM 760 C C . LEU A 1 86 ? -12.530 9.733 7.285 1.00 89.69 86 LEU A C 1
ATOM 762 O O . LEU A 1 86 ? -11.706 9.890 6.384 1.00 89.69 86 LEU A O 1
ATOM 766 N N . PHE A 1 87 ? -12.174 9.316 8.504 1.00 86.69 87 PHE A N 1
ATOM 767 C CA . PHE A 1 87 ? -10.781 9.030 8.855 1.00 86.69 87 PHE A CA 1
ATOM 768 C C . PHE A 1 87 ? -10.225 7.830 8.085 1.00 86.69 87 PHE A C 1
ATOM 770 O O . PHE A 1 87 ? -9.060 7.852 7.693 1.00 86.69 87 PHE A O 1
ATOM 777 N N . LEU A 1 88 ? -11.045 6.806 7.827 1.00 87.06 88 LEU A N 1
ATOM 778 C CA . LEU A 1 88 ? -10.650 5.670 6.997 1.00 87.06 88 LEU A CA 1
ATOM 779 C C . LEU A 1 88 ? -10.361 6.117 5.557 1.00 87.06 88 LEU A C 1
ATOM 781 O O . LEU A 1 88 ? -9.312 5.774 5.016 1.00 87.06 88 LEU A O 1
ATOM 785 N N . ALA A 1 89 ? -11.245 6.917 4.955 1.00 89.62 89 ALA A N 1
ATOM 786 C CA . ALA A 1 89 ? -11.052 7.439 3.604 1.00 89.62 89 ALA A CA 1
ATOM 787 C C . ALA A 1 89 ? -9.783 8.299 3.504 1.00 89.62 89 ALA A C 1
ATOM 789 O O . ALA A 1 89 ? -8.975 8.104 2.595 1.00 89.62 89 ALA A O 1
ATOM 790 N N . LEU A 1 90 ? -9.557 9.192 4.472 1.00 89.75 90 LEU A N 1
ATOM 791 C CA . LEU A 1 90 ? -8.334 9.993 4.546 1.00 89.75 90 LEU A CA 1
ATOM 792 C C . LEU A 1 90 ? -7.087 9.116 4.670 1.00 89.75 90 LEU A C 1
ATOM 794 O O . LEU A 1 90 ? -6.113 9.348 3.958 1.00 89.75 90 LEU A O 1
ATOM 798 N N . ALA A 1 91 ? -7.115 8.083 5.513 1.00 88.50 91 ALA A N 1
ATOM 799 C CA . ALA A 1 91 ? -5.981 7.181 5.671 1.00 88.50 91 ALA A CA 1
ATOM 800 C C . ALA A 1 91 ? -5.661 6.422 4.369 1.00 88.50 91 ALA A C 1
ATOM 802 O O . ALA A 1 91 ? -4.491 6.285 4.013 1.00 88.50 91 ALA A O 1
ATOM 803 N N . ILE A 1 92 ? -6.679 5.998 3.611 1.00 86.38 92 ILE A N 1
ATOM 804 C CA . ILE A 1 92 ? -6.500 5.368 2.292 1.00 86.38 92 ILE A CA 1
ATOM 805 C C . ILE A 1 92 ? -5.873 6.349 1.294 1.00 86.38 92 ILE A C 1
ATOM 807 O O . ILE A 1 92 ? -4.935 5.983 0.581 1.00 86.38 92 ILE A O 1
ATOM 811 N N . ILE A 1 93 ? -6.354 7.595 1.251 1.00 87.81 93 ILE A N 1
ATOM 812 C CA . ILE A 1 93 ? -5.813 8.636 0.366 1.00 87.81 93 ILE A CA 1
ATOM 813 C C . ILE A 1 93 ? -4.346 8.902 0.712 1.00 87.81 93 ILE A C 1
ATOM 815 O O . ILE A 1 93 ? -3.489 8.834 -0.165 1.00 87.81 93 ILE A O 1
ATOM 819 N N . VAL A 1 94 ? -4.039 9.121 1.992 1.00 87.94 94 VAL A N 1
ATOM 820 C CA . VAL A 1 94 ? -2.671 9.348 2.477 1.00 87.94 94 VAL A CA 1
ATOM 821 C C . VAL A 1 94 ? -1.772 8.166 2.120 1.00 87.94 94 VAL A C 1
ATOM 823 O O . VAL A 1 94 ? -0.725 8.369 1.514 1.00 87.94 94 VAL A O 1
ATOM 826 N N . SER A 1 95 ? -2.194 6.925 2.388 1.00 84.94 95 SER A N 1
ATOM 827 C CA . SER A 1 95 ? -1.422 5.742 1.985 1.00 84.94 95 SER A CA 1
ATOM 828 C C . SER A 1 95 ? -1.178 5.701 0.481 1.00 84.94 95 SER A C 1
ATOM 830 O O . SER A 1 95 ? -0.087 5.334 0.059 1.00 84.94 95 SER A O 1
ATOM 832 N N . SER A 1 96 ? -2.169 6.073 -0.328 1.00 82.94 96 SER A N 1
ATOM 833 C CA . SER A 1 96 ? -2.035 6.092 -1.786 1.00 82.94 96 SER A CA 1
ATOM 834 C C . SER A 1 96 ? -0.980 7.107 -2.229 1.00 82.94 96 SER A C 1
ATOM 836 O O . SER A 1 96 ? -0.132 6.778 -3.054 1.00 82.94 96 SER A O 1
ATOM 838 N N . PHE A 1 97 ? -0.959 8.299 -1.624 1.00 83.50 97 PHE A N 1
ATOM 839 C CA . PHE A 1 97 ? 0.081 9.302 -1.871 1.00 83.50 97 PHE A CA 1
ATOM 840 C C . PHE A 1 97 ? 1.468 8.842 -1.416 1.00 83.50 97 PHE A C 1
ATOM 842 O O . PHE A 1 97 ? 2.445 9.110 -2.108 1.00 83.50 97 PHE A O 1
ATOM 849 N N . LEU A 1 98 ? 1.570 8.119 -0.298 1.00 81.19 98 LEU A N 1
ATOM 850 C CA . LEU A 1 98 ? 2.851 7.630 0.226 1.00 81.19 98 LEU A CA 1
ATOM 851 C C . LEU A 1 98 ? 3.446 6.486 -0.610 1.00 81.19 98 LEU A C 1
ATOM 853 O O . LEU A 1 98 ? 4.657 6.284 -0.585 1.00 81.19 98 LEU A O 1
ATOM 857 N N . ILE A 1 99 ? 2.637 5.778 -1.402 1.00 79.88 99 ILE A N 1
ATOM 858 C CA . ILE A 1 99 ? 3.123 4.747 -2.331 1.00 79.88 99 ILE A CA 1
ATOM 859 C C . ILE A 1 99 ? 3.798 5.371 -3.567 1.00 79.88 99 ILE A C 1
ATOM 861 O O . ILE A 1 99 ? 4.778 4.822 -4.074 1.00 79.88 99 ILE A O 1
ATOM 865 N N . VAL A 1 100 ? 3.319 6.528 -4.039 1.00 77.00 100 VAL A N 1
ATOM 866 C CA . VAL A 1 100 ? 3.834 7.231 -5.232 1.00 77.00 100 VAL A CA 1
ATOM 867 C C . VAL A 1 100 ? 5.350 7.487 -5.194 1.00 77.00 100 VAL A C 1
ATOM 869 O O . VAL A 1 100 ? 6.017 7.117 -6.162 1.00 77.00 100 VAL A O 1
ATOM 872 N N . PRO A 1 101 ? 5.955 8.049 -4.127 1.00 76.75 101 PRO A N 1
ATOM 873 C CA . PRO A 1 101 ? 7.402 8.260 -4.083 1.00 76.75 101 PRO A CA 1
ATOM 874 C C . PRO A 1 101 ? 8.203 6.955 -4.179 1.00 76.75 101 PRO A C 1
ATOM 876 O O . PRO A 1 101 ? 9.308 6.973 -4.716 1.00 76.75 101 PRO A O 1
ATOM 879 N N . GLY A 1 102 ? 7.643 5.809 -3.774 1.00 70.81 102 GLY A N 1
ATOM 880 C CA . GLY A 1 102 ? 8.285 4.502 -3.944 1.00 70.81 102 GLY A CA 1
ATOM 881 C C . GLY A 1 102 ? 8.606 4.175 -5.407 1.00 70.81 102 GLY A C 1
ATOM 882 O O . GLY A 1 102 ? 9.644 3.578 -5.696 1.00 70.81 102 GLY A O 1
ATOM 883 N N . TYR A 1 103 ? 7.779 4.640 -6.349 1.00 68.44 103 TYR A N 1
ATOM 884 C CA . TYR A 1 103 ? 8.049 4.508 -7.782 1.00 68.44 103 TYR A CA 1
ATOM 885 C C . TYR A 1 103 ? 9.254 5.335 -8.222 1.00 68.44 103 TYR A C 1
ATOM 887 O O . TYR A 1 103 ? 10.121 4.821 -8.928 1.00 68.44 103 TYR A O 1
ATOM 895 N N . PHE A 1 104 ? 9.341 6.586 -7.774 1.00 70.62 104 PHE A N 1
ATOM 896 C CA . PHE A 1 104 ? 10.455 7.474 -8.106 1.00 70.62 104 PHE A CA 1
ATOM 897 C C . PHE A 1 104 ? 11.774 6.979 -7.506 1.00 70.62 104 PHE A C 1
ATOM 899 O O . PHE A 1 104 ? 12.783 6.942 -8.207 1.00 70.62 104 PHE A O 1
ATOM 906 N N . VAL A 1 105 ? 11.753 6.514 -6.252 1.00 74.25 105 VAL A N 1
ATOM 907 C CA . VAL A 1 105 ? 12.932 5.943 -5.582 1.00 74.25 105 VAL A CA 1
ATOM 908 C C . VAL A 1 105 ? 13.391 4.661 -6.281 1.00 74.25 105 VAL A C 1
ATOM 910 O O . VAL A 1 105 ? 14.584 4.491 -6.522 1.00 74.25 105 VAL A O 1
ATOM 913 N N . SER A 1 106 ? 12.460 3.781 -6.670 1.00 68.75 106 SER A N 1
ATOM 914 C CA . SER A 1 106 ? 12.806 2.557 -7.408 1.00 68.75 106 SER A CA 1
ATOM 915 C C . SER A 1 106 ? 13.402 2.846 -8.791 1.00 68.75 106 SER A C 1
ATOM 917 O O . SER A 1 106 ? 14.367 2.199 -9.184 1.00 68.75 106 SER A O 1
ATOM 919 N N . ALA A 1 107 ? 12.892 3.851 -9.509 1.00 66.25 107 ALA A N 1
ATOM 920 C CA . ALA A 1 107 ? 13.440 4.248 -10.803 1.00 66.25 107 ALA A CA 1
ATOM 921 C C . ALA A 1 107 ? 14.855 4.830 -10.665 1.00 66.25 107 ALA A C 1
ATOM 923 O O . ALA A 1 107 ? 15.759 4.431 -11.400 1.00 66.25 107 ALA A O 1
ATOM 924 N N . TRP A 1 108 ? 15.063 5.692 -9.664 1.00 69.38 108 TRP A N 1
ATOM 925 C CA . TRP A 1 108 ? 16.373 6.262 -9.354 1.00 69.38 108 TRP A CA 1
ATOM 926 C C . TRP A 1 108 ? 17.415 5.178 -9.041 1.00 69.38 108 TRP A C 1
ATOM 928 O O . TRP A 1 108 ? 18.503 5.190 -9.612 1.00 69.38 108 TRP A O 1
ATOM 938 N N . LEU A 1 109 ? 17.054 4.180 -8.224 1.00 70.69 109 LEU A N 1
ATOM 939 C CA . LEU A 1 109 ? 17.906 3.018 -7.929 1.00 70.69 109 LEU A CA 1
ATOM 940 C C . LEU A 1 109 ? 18.221 2.162 -9.161 1.00 70.69 109 LEU A C 1
ATOM 942 O O . LEU A 1 109 ? 19.262 1.514 -9.207 1.00 70.69 109 LEU A O 1
ATOM 946 N N . ALA A 1 110 ? 17.344 2.160 -10.163 1.00 66.06 110 ALA A N 1
ATOM 947 C CA . ALA A 1 110 ? 17.553 1.422 -11.401 1.00 66.06 110 ALA A CA 1
ATOM 948 C C . ALA A 1 110 ? 18.398 2.179 -12.438 1.00 66.06 110 ALA A C 1
ATOM 950 O O . ALA A 1 110 ? 18.562 1.694 -13.559 1.00 66.06 110 ALA A O 1
ATOM 951 N N . GLY A 1 111 ? 18.875 3.387 -12.112 1.00 63.97 111 GLY A N 1
ATOM 952 C CA . GLY A 1 111 ? 19.586 4.252 -13.056 1.00 63.97 111 GLY A CA 1
ATOM 953 C C . GLY A 1 111 ? 18.717 4.703 -14.237 1.00 63.97 111 GLY A C 1
ATOM 954 O O . GLY A 1 111 ? 19.238 5.014 -15.307 1.00 63.97 111 GLY A O 1
ATOM 955 N N . SER A 1 112 ? 17.391 4.700 -14.079 1.00 61.38 112 SER A N 1
ATOM 956 C CA . SER A 1 112 ? 16.428 5.041 -15.128 1.00 61.38 112 SER A CA 1
ATOM 957 C C . SER A 1 112 ? 15.405 6.061 -14.625 1.00 61.38 112 SER A C 1
ATOM 959 O O . SER A 1 112 ? 15.276 6.301 -13.430 1.00 61.38 112 SER A O 1
ATOM 961 N N . ASN A 1 113 ? 14.637 6.667 -15.527 1.00 62.38 113 ASN A N 1
ATOM 962 C CA . ASN A 1 113 ? 13.540 7.554 -15.131 1.00 62.38 113 ASN A CA 1
ATOM 963 C C . ASN A 1 113 ? 12.242 6.758 -14.957 1.00 62.38 113 ASN A C 1
ATOM 965 O O . ASN A 1 113 ? 11.995 5.793 -15.686 1.00 62.38 113 ASN A O 1
ATOM 969 N N . ALA A 1 114 ? 11.384 7.185 -14.023 1.00 56.66 114 ALA A N 1
ATOM 970 C CA . ALA A 1 114 ? 10.090 6.543 -13.751 1.00 56.66 114 ALA A CA 1
ATOM 971 C C . ALA A 1 114 ? 9.214 6.443 -15.014 1.00 56.66 114 ALA A C 1
ATOM 973 O O . ALA A 1 114 ? 8.496 5.463 -15.212 1.00 56.66 114 ALA A O 1
ATOM 974 N N . GLU A 1 115 ? 9.359 7.408 -15.919 1.00 59.38 115 GLU A N 1
ATOM 975 C CA . GLU A 1 115 ? 8.722 7.423 -17.232 1.00 59.38 115 GLU A CA 1
ATOM 976 C C . GLU A 1 115 ? 9.226 6.299 -18.153 1.00 59.38 115 GLU A C 1
ATOM 978 O O . GLU A 1 115 ? 8.432 5.636 -18.812 1.00 59.38 115 GLU A O 1
ATOM 983 N N . LYS A 1 116 ? 10.532 6.004 -18.148 1.00 56.81 116 LYS A N 1
ATOM 984 C CA . LYS A 1 116 ? 11.142 4.977 -19.008 1.00 56.81 116 LYS A CA 1
ATOM 985 C C . LYS A 1 116 ? 10.933 3.557 -18.470 1.00 56.81 116 LYS A C 1
ATOM 987 O O . LYS A 1 116 ? 10.807 2.625 -19.258 1.00 56.81 116 LYS A O 1
ATOM 992 N N . MET A 1 117 ? 10.870 3.392 -17.146 1.00 58.72 117 MET A N 1
ATOM 993 C CA . MET A 1 117 ? 10.660 2.087 -16.505 1.00 58.72 117 MET A CA 1
ATOM 994 C C . MET A 1 117 ? 9.195 1.696 -16.324 1.00 58.72 117 MET A C 1
ATOM 996 O O . MET A 1 117 ? 8.856 0.524 -16.469 1.00 58.72 117 MET A O 1
ATOM 1000 N N . PHE A 1 118 ? 8.328 2.649 -15.990 1.00 58.69 118 PHE A N 1
ATOM 1001 C CA . PHE A 1 118 ? 6.924 2.371 -15.680 1.00 58.69 118 PHE A CA 1
ATOM 1002 C C . PHE A 1 118 ? 5.953 2.989 -16.696 1.00 58.69 118 PHE A C 1
ATOM 1004 O O . PHE A 1 118 ? 4.742 2.778 -16.598 1.00 58.69 118 PHE A O 1
ATOM 1011 N N . GLY A 1 119 ? 6.449 3.741 -17.685 1.00 58.31 119 GLY A N 1
ATOM 1012 C CA . GLY A 1 119 ? 5.600 4.430 -18.661 1.00 58.31 119 GLY A CA 1
ATOM 1013 C C . GLY A 1 119 ? 4.739 5.528 -18.035 1.00 58.31 119 GLY A C 1
ATOM 1014 O O . GLY A 1 119 ? 3.721 5.901 -18.616 1.00 58.31 119 GLY A O 1
ATOM 1015 N N . ILE A 1 120 ? 5.090 5.986 -16.827 1.00 57.91 120 ILE A N 1
ATOM 1016 C CA . ILE A 1 120 ? 4.363 7.035 -16.112 1.00 57.91 120 ILE A CA 1
ATOM 1017 C C . ILE A 1 120 ? 4.817 8.368 -16.700 1.00 57.91 120 ILE A C 1
ATOM 1019 O O . ILE A 1 120 ? 5.810 8.945 -16.268 1.00 57.91 120 ILE A O 1
ATOM 1023 N N . THR A 1 121 ? 4.106 8.831 -17.721 1.00 56.91 121 THR A N 1
ATOM 1024 C CA . THR A 1 121 ? 4.158 10.231 -18.150 1.00 56.91 121 THR A CA 1
ATOM 1025 C C . THR A 1 121 ? 3.574 11.092 -17.030 1.00 56.91 121 THR A C 1
ATOM 1027 O O . THR A 1 121 ? 2.525 10.736 -16.493 1.00 56.91 121 THR A O 1
ATOM 1030 N N . SER A 1 122 ? 4.190 12.233 -16.713 1.00 57.34 122 SER A N 1
ATOM 1031 C CA . SER A 1 122 ? 3.753 13.208 -15.688 1.00 57.34 122 SER A CA 1
ATOM 1032 C C . SER A 1 122 ? 2.371 13.840 -15.938 1.00 57.34 122 SER A C 1
ATOM 1034 O O . SER A 1 122 ? 1.971 14.764 -15.236 1.00 57.34 122 SER A O 1
ATOM 1036 N N . ASP A 1 123 ? 1.662 13.371 -16.961 1.00 61.19 123 ASP A N 1
ATOM 1037 C CA . ASP A 1 123 ? 0.413 13.912 -17.464 1.00 61.19 123 ASP A CA 1
ATOM 1038 C C . ASP A 1 123 ? -0.790 13.091 -16.964 1.00 61.19 123 ASP A C 1
ATOM 1040 O O . ASP A 1 123 ? -0.755 11.855 -16.914 1.00 61.19 123 ASP A O 1
ATOM 1044 N N . TRP A 1 124 ? -1.888 13.774 -16.626 1.00 59.47 124 TRP A N 1
ATOM 1045 C CA . TRP A 1 124 ? -3.123 13.166 -16.100 1.00 59.47 124 TRP A CA 1
ATOM 1046 C C . TRP A 1 124 ? -3.719 12.129 -17.069 1.00 59.47 124 TRP A C 1
ATOM 1048 O O . TRP A 1 124 ? -4.311 11.124 -16.662 1.00 59.47 124 TRP A O 1
ATOM 1058 N N . SER A 1 125 ? -3.484 12.329 -18.368 1.00 60.28 125 SER A N 1
ATOM 1059 C CA . SER A 1 125 ? -3.857 11.407 -19.443 1.00 60.28 125 SER A CA 1
ATOM 1060 C C . SER A 1 125 ? -3.156 10.040 -19.338 1.00 60.28 125 SER A C 1
ATOM 1062 O O . SER A 1 125 ? -3.766 8.998 -19.608 1.00 60.28 125 SER A O 1
ATOM 1064 N N . GLY A 1 126 ? -1.899 10.017 -18.883 1.00 62.19 126 GLY A N 1
ATOM 1065 C CA . GLY A 1 126 ? -1.099 8.807 -18.700 1.00 62.19 126 GLY A CA 1
ATOM 1066 C C . GLY A 1 126 ? -1.589 7.949 -17.541 1.00 62.19 126 GLY A C 1
ATOM 1067 O O . GLY A 1 126 ? -1.744 6.735 -17.695 1.00 62.19 126 GLY A O 1
ATOM 1068 N N . PHE A 1 127 ? -1.922 8.584 -16.414 1.00 63.69 127 PHE A N 1
ATOM 1069 C CA . PHE A 1 127 ? -2.532 7.910 -15.266 1.00 63.69 127 PHE A CA 1
ATOM 1070 C C . PHE A 1 127 ? -3.858 7.239 -15.650 1.00 63.69 127 PHE A C 1
ATOM 1072 O O . PHE A 1 127 ? -4.059 6.053 -15.381 1.00 63.69 127 PHE A O 1
ATOM 1079 N N . TYR A 1 128 ? -4.734 7.963 -16.355 1.00 6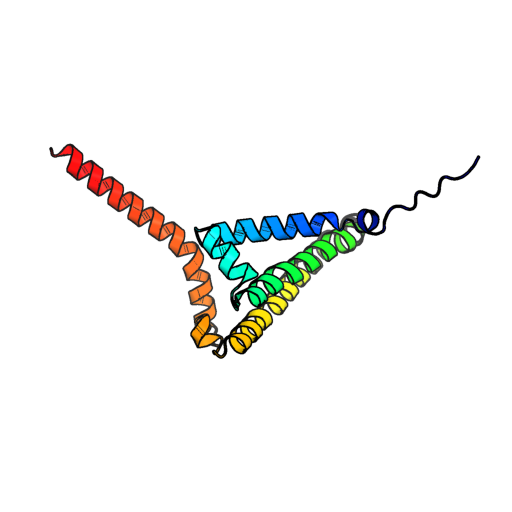2.22 128 TYR A N 1
ATOM 1080 C CA . TYR A 1 128 ? -6.029 7.435 -16.789 1.00 62.22 128 TYR A CA 1
ATOM 1081 C C . TYR A 1 128 ? -5.894 6.239 -17.745 1.00 62.22 128 TYR A C 1
ATOM 1083 O O . TYR A 1 128 ? -6.643 5.262 -17.647 1.00 62.22 128 TYR A O 1
ATOM 1091 N N . ARG A 1 129 ? -4.913 6.284 -18.655 1.00 63.75 129 ARG A N 1
ATOM 1092 C CA . ARG A 1 129 ? -4.628 5.192 -19.594 1.00 63.75 129 ARG A CA 1
ATOM 1093 C C . ARG A 1 129 ? -4.166 3.925 -18.874 1.00 63.75 129 ARG A C 1
ATOM 1095 O O . ARG A 1 129 ? -4.662 2.846 -19.196 1.00 63.75 129 ARG A O 1
ATOM 1102 N N . HIS A 1 130 ? -3.281 4.047 -17.886 1.00 62.38 130 HIS A N 1
ATOM 1103 C CA . HIS A 1 130 ? -2.822 2.907 -17.083 1.00 62.38 130 HIS A CA 1
ATOM 1104 C C . HIS A 1 130 ? -3.930 2.346 -16.190 1.00 62.38 130 HIS A C 1
ATOM 1106 O O . HIS A 1 130 ? -4.156 1.138 -16.200 1.00 62.38 130 HIS A O 1
ATOM 1112 N N . ALA A 1 131 ? -4.705 3.207 -15.523 1.00 64.50 131 ALA A N 1
ATOM 1113 C CA . ALA A 1 131 ? -5.832 2.785 -14.688 1.00 64.50 131 ALA A CA 1
ATOM 1114 C C . ALA A 1 131 ? -6.894 1.988 -15.473 1.00 64.50 131 ALA A C 1
ATOM 1116 O O . ALA A 1 131 ? -7.485 1.044 -14.947 1.00 64.50 131 ALA A O 1
ATOM 1117 N N . LYS A 1 132 ? -7.123 2.323 -16.752 1.00 62.44 132 LYS A N 1
ATOM 1118 C CA . LYS A 1 132 ? -8.006 1.546 -17.638 1.00 62.44 132 LYS A CA 1
ATOM 1119 C C . LYS A 1 132 ? -7.369 0.261 -18.172 1.00 62.44 132 LYS A C 1
ATOM 1121 O O . LYS A 1 132 ? -8.092 -0.702 -18.418 1.00 62.44 132 LYS A O 1
ATOM 1126 N N . ALA A 1 133 ? -6.059 0.229 -18.398 1.00 61.34 133 ALA A N 1
ATOM 1127 C CA . ALA A 1 133 ? -5.406 -0.877 -19.098 1.00 61.34 133 ALA A CA 1
ATOM 1128 C C . ALA A 1 133 ? -5.428 -2.201 -18.312 1.00 61.34 133 ALA A C 1
ATOM 1130 O O . ALA A 1 133 ? -5.620 -3.262 -18.912 1.00 61.34 133 ALA A O 1
ATOM 1131 N N . ASP A 1 134 ? -5.269 -2.161 -16.992 1.00 59.16 134 ASP A N 1
ATOM 1132 C CA . ASP A 1 134 ? -5.124 -3.370 -16.171 1.00 59.16 134 ASP A CA 1
ATOM 1133 C C . ASP A 1 134 ? -6.408 -4.218 -16.024 1.00 59.16 134 ASP A C 1
ATOM 1135 O O . ASP A 1 134 ? -6.345 -5.424 -16.291 1.00 59.16 134 ASP A O 1
ATOM 1139 N N . PRO A 1 135 ? -7.602 -3.663 -15.727 1.00 55.50 135 PRO A N 1
ATOM 1140 C CA . PRO A 1 135 ? -8.836 -4.462 -15.675 1.00 55.50 135 PRO A CA 1
ATOM 1141 C C . PRO A 1 135 ? -9.300 -4.970 -17.056 1.00 55.50 135 PRO A C 1
ATOM 1143 O O . PRO A 1 135 ? -10.002 -5.981 -17.165 1.00 55.50 135 PRO A O 1
ATOM 1146 N N . LEU A 1 136 ? -8.896 -4.301 -18.141 1.00 52.84 136 LEU A N 1
ATOM 1147 C CA . LEU A 1 136 ? -9.276 -4.673 -19.507 1.00 52.84 136 LEU A CA 1
ATOM 1148 C C . LEU A 1 136 ? -8.451 -5.842 -20.064 1.00 52.84 136 LEU A C 1
ATOM 1150 O O . LEU A 1 136 ? -8.991 -6.638 -20.838 1.00 52.84 136 LEU A O 1
ATOM 1154 N N . LYS A 1 137 ? -7.181 -6.006 -19.671 1.00 56.62 137 LYS A N 1
ATOM 1155 C CA . LYS A 1 137 ? -6.311 -7.084 -20.185 1.00 56.62 137 LYS A CA 1
ATOM 1156 C C . LYS A 1 137 ? -6.836 -8.485 -19.856 1.00 56.62 137 LYS A C 1
ATOM 1158 O O . LYS A 1 137 ? -6.885 -9.333 -20.750 1.00 56.62 137 LYS A O 1
ATOM 1163 N N . SER A 1 138 ? -7.295 -8.723 -18.626 1.00 54.47 138 SER A N 1
ATOM 1164 C CA . SER A 1 138 ? -7.853 -10.021 -18.202 1.00 54.47 138 SER A CA 1
ATOM 1165 C C . SER A 1 138 ? -9.151 -10.361 -18.950 1.00 54.47 138 SER A C 1
ATOM 1167 O O . SER A 1 138 ? -9.330 -11.476 -19.449 1.00 54.47 138 SER A O 1
ATOM 1169 N N . THR A 1 139 ? -10.019 -9.366 -19.137 1.00 63.06 139 THR A N 1
ATOM 1170 C CA . THR A 1 139 ? -11.297 -9.503 -19.852 1.00 63.06 139 THR A CA 1
ATOM 1171 C C . THR A 1 139 ? -11.100 -9.707 -21.359 1.00 63.06 139 THR A C 1
ATOM 1173 O O . THR A 1 139 ? -11.836 -10.457 -22.006 1.00 63.06 139 THR A O 1
ATOM 1176 N N . THR A 1 140 ? -10.086 -9.065 -21.941 1.00 63.09 140 THR A N 1
ATOM 1177 C CA . THR A 1 140 ? -9.776 -9.162 -23.376 1.00 63.09 140 THR A CA 1
ATOM 1178 C C . THR A 1 140 ? -9.110 -10.495 -23.707 1.00 63.09 140 THR A C 1
ATOM 1180 O O . THR A 1 140 ? -9.505 -11.146 -24.674 1.00 63.09 140 THR A O 1
ATOM 1183 N N . ARG A 1 141 ? -8.193 -10.977 -22.854 1.00 64.38 141 ARG A N 1
ATOM 1184 C CA . ARG A 1 141 ? -7.582 -12.310 -22.986 1.00 64.38 141 ARG A CA 1
ATOM 1185 C C . ARG A 1 141 ? -8.621 -13.427 -22.854 1.00 64.38 141 ARG A C 1
ATOM 1187 O O . ARG A 1 141 ? -8.617 -14.346 -23.668 1.00 64.38 141 ARG A O 1
ATOM 1194 N N . ARG A 1 142 ? -9.570 -13.316 -21.913 1.00 69.12 142 ARG A N 1
ATOM 1195 C CA . ARG A 1 142 ? -10.699 -14.259 -21.798 1.00 69.12 142 ARG A CA 1
ATOM 1196 C C . ARG A 1 142 ? -11.557 -14.280 -23.067 1.00 69.12 142 ARG A C 1
ATOM 1198 O O . ARG A 1 142 ? -11.899 -15.356 -23.547 1.00 69.12 142 ARG A O 1
ATOM 1205 N N . ARG A 1 143 ? -11.882 -13.114 -23.642 1.00 75.88 143 ARG A N 1
ATOM 1206 C CA . ARG A 1 143 ? -12.645 -13.037 -24.902 1.00 75.88 143 ARG A CA 1
ATOM 1207 C C . ARG A 1 143 ? -11.895 -13.654 -26.082 1.00 75.88 143 ARG A C 1
ATOM 1209 O O . ARG A 1 143 ? -12.507 -14.399 -26.841 1.00 75.88 143 ARG A O 1
ATOM 1216 N N . LEU A 1 144 ? -10.593 -13.403 -26.203 1.00 80.81 144 LEU A N 1
ATOM 1217 C CA . LEU A 1 144 ? -9.742 -14.010 -27.232 1.00 80.81 144 LEU A CA 1
ATOM 1218 C C . LEU A 1 144 ? -9.677 -15.536 -27.102 1.00 80.81 144 LEU A C 1
ATOM 1220 O O . LEU A 1 144 ? -9.872 -16.229 -28.097 1.00 80.81 144 LEU A O 1
ATOM 1224 N N . LEU A 1 145 ? -9.494 -16.059 -25.885 1.00 79.25 145 LEU A N 1
ATOM 1225 C CA . LEU A 1 145 ? -9.475 -17.502 -25.629 1.00 79.25 145 LEU A CA 1
ATOM 1226 C C . LEU A 1 145 ? -10.815 -18.160 -25.967 1.00 79.25 145 LEU A C 1
ATOM 1228 O O . LEU A 1 145 ? -10.837 -19.178 -26.650 1.00 79.25 145 LEU A O 1
ATOM 1232 N N . LEU A 1 146 ? -11.939 -17.555 -25.570 1.00 82.12 146 LEU A N 1
ATOM 1233 C CA . LEU A 1 146 ? -13.272 -18.053 -25.929 1.00 82.12 146 LEU A CA 1
ATOM 1234 C C . LEU A 1 146 ? -13.494 -18.045 -27.445 1.00 82.12 146 LEU A C 1
ATOM 1236 O O . LEU A 1 146 ? -14.070 -18.984 -27.995 1.00 82.12 146 LEU A O 1
ATOM 1240 N N . HIS A 1 147 ? -13.023 -17.005 -28.134 1.00 82.69 147 HIS A N 1
ATOM 1241 C CA . HIS A 1 147 ? -13.126 -16.918 -29.585 1.00 82.69 147 HIS A CA 1
ATOM 1242 C C . HIS A 1 147 ? -12.255 -17.976 -30.280 1.00 82.69 147 HIS A C 1
ATOM 1244 O O . HIS A 1 147 ? -12.711 -18.613 -31.229 1.00 82.69 147 HIS A O 1
ATOM 1250 N N . GLN A 1 148 ? -11.039 -18.224 -29.784 1.00 83.38 148 GLN A N 1
ATOM 1251 C CA . GLN A 1 148 ? -10.168 -19.295 -30.274 1.00 83.38 148 GLN A CA 1
ATOM 1252 C C . GLN A 1 148 ? -10.765 -20.683 -30.011 1.00 83.38 148 GLN A C 1
ATOM 1254 O O . GLN A 1 148 ? -10.797 -21.502 -30.926 1.00 83.38 148 GLN A O 1
ATOM 1259 N N . MET A 1 149 ? -11.306 -20.937 -28.816 1.00 82.56 149 MET A N 1
ATOM 1260 C CA . MET A 1 149 ? -11.960 -22.208 -28.484 1.00 82.56 149 MET A CA 1
ATOM 1261 C C . MET A 1 149 ? -13.177 -22.474 -29.376 1.00 82.56 149 MET A C 1
ATOM 1263 O O . MET A 1 149 ? -13.304 -23.567 -29.923 1.00 82.56 149 MET A O 1
ATOM 1267 N N . ARG A 1 150 ? -14.033 -21.468 -29.617 1.00 83.69 150 ARG A N 1
ATOM 1268 C CA . ARG A 1 150 ? -15.165 -21.602 -30.554 1.00 83.69 150 ARG A CA 1
ATOM 1269 C C . ARG A 1 150 ? -14.711 -21.918 -31.978 1.00 83.69 150 ARG A C 1
ATOM 1271 O O . ARG A 1 150 ? -15.344 -22.724 -32.652 1.00 83.69 150 ARG A O 1
ATOM 1278 N N . GLN A 1 151 ? -13.625 -21.299 -32.439 1.00 82.81 151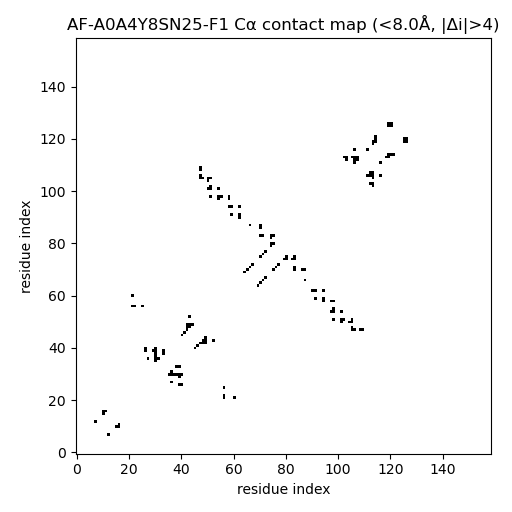 GLN A N 1
ATOM 1279 C CA . GLN A 1 151 ? -13.065 -21.560 -33.768 1.00 82.81 151 GLN A CA 1
ATOM 1280 C C . GLN A 1 151 ? -12.481 -22.976 -33.882 1.00 82.81 151 GLN A C 1
ATOM 1282 O O . GLN A 1 151 ? -12.650 -23.616 -34.916 1.00 82.81 151 GLN A O 1
ATOM 1287 N N . GLN A 1 152 ? -11.848 -23.490 -32.824 1.00 77.25 152 GLN A N 1
ATOM 1288 C CA . GLN A 1 152 ? -11.335 -24.864 -32.782 1.00 77.25 152 GLN A CA 1
ATOM 1289 C C . GLN A 1 152 ? -12.467 -25.900 -32.784 1.00 77.25 152 GLN A C 1
ATOM 1291 O O . GLN A 1 152 ? -12.441 -26.815 -33.600 1.00 77.25 152 GLN A O 1
ATOM 1296 N N . VAL A 1 153 ? -13.510 -25.714 -31.965 1.00 80.75 153 VAL A N 1
ATOM 1297 C CA . VAL A 1 153 ? -14.693 -26.600 -31.957 1.00 80.75 153 VAL A CA 1
ATOM 1298 C C . VAL A 1 153 ? -15.375 -26.622 -33.326 1.00 80.75 153 VAL A C 1
ATOM 1300 O O . VAL A 1 153 ? -15.687 -27.688 -33.848 1.00 80.75 153 VAL A O 1
ATOM 1303 N N . ARG A 1 154 ? -15.548 -25.455 -33.959 1.00 77.25 154 ARG A N 1
ATOM 1304 C CA . ARG A 1 154 ? -16.177 -25.358 -35.283 1.00 77.25 154 ARG A CA 1
ATOM 1305 C C . ARG A 1 154 ? -15.357 -26.050 -36.379 1.00 77.25 154 ARG A C 1
ATOM 1307 O O . ARG A 1 154 ? -15.943 -26.601 -37.300 1.00 77.25 154 ARG A O 1
ATOM 1314 N N . LYS A 1 155 ? -14.024 -26.043 -36.278 1.00 75.44 155 LYS A N 1
ATOM 1315 C CA . LYS A 1 155 ? -13.129 -26.764 -37.199 1.00 75.44 155 LYS A CA 1
ATOM 1316 C C . LYS A 1 155 ? -13.065 -28.269 -36.917 1.00 75.44 155 LYS A C 1
ATOM 1318 O O . LYS A 1 155 ? -12.902 -29.034 -37.858 1.00 75.44 155 LYS A O 1
ATOM 1323 N N . GLY A 1 156 ? -13.205 -28.684 -35.658 1.00 72.88 156 GLY A N 1
ATOM 1324 C CA . GLY A 1 156 ? -13.264 -30.094 -35.261 1.00 72.88 156 GLY A CA 1
ATOM 1325 C C . GLY A 1 156 ? -14.582 -30.785 -35.623 1.00 72.88 156 GLY A C 1
ATOM 1326 O O . GLY A 1 156 ? -14.568 -31.972 -35.897 1.00 72.88 156 GLY A O 1
ATOM 1327 N N . ALA A 1 157 ? -15.694 -30.047 -35.685 1.00 60.66 157 ALA A N 1
ATOM 1328 C CA . ALA A 1 157 ? -17.009 -30.571 -36.077 1.00 60.66 157 ALA A CA 1
ATOM 1329 C C . ALA A 1 157 ? -17.222 -30.699 -37.604 1.00 60.66 157 ALA A C 1
ATOM 1331 O O . ALA A 1 157 ? -18.267 -31.171 -38.036 1.00 60.66 157 ALA A O 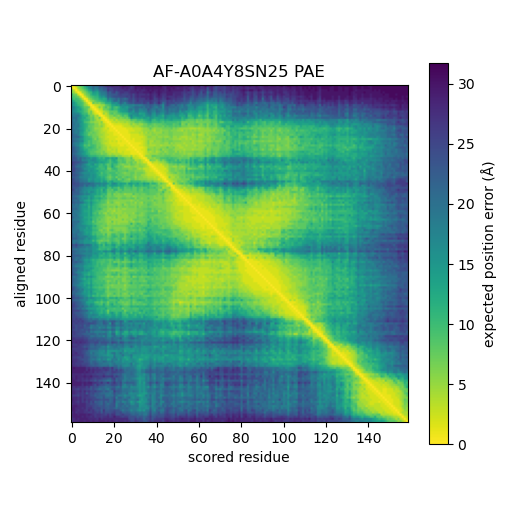1
ATOM 1332 N N . LEU A 1 158 ? -16.265 -30.232 -38.416 1.00 57.31 158 LEU A N 1
ATOM 1333 C CA . LEU A 1 158 ? -16.283 -30.300 -39.887 1.00 57.31 158 LEU A CA 1
ATOM 1334 C C . LEU A 1 158 ? -15.324 -31.376 -40.442 1.00 57.31 158 LEU A C 1
ATOM 1336 O O . LEU A 1 158 ? -15.056 -31.390 -41.643 1.00 57.31 158 LEU A O 1
ATOM 1340 N N . ARG A 1 159 ? -14.782 -32.237 -39.575 1.00 51.62 159 ARG A N 1
ATOM 1341 C CA . ARG A 1 159 ? -14.015 -33.443 -39.916 1.00 51.62 159 ARG A CA 1
ATOM 1342 C C . ARG A 1 159 ? -14.780 -34.668 -39.449 1.00 51.62 159 ARG A C 1
ATOM 1344 O O . ARG A 1 159 ? -14.653 -35.695 -40.143 1.00 51.62 159 ARG A O 1
#

Mean predicted aligned error: 14.11 Å

Foldseek 3Di:
DDPPPPPPPPCVVLVVVVVVVLVVVLLVVQCVLVVHSVVSVCCCPPHLCVLLSCLVRPLVVVLVSCLVPPLCVPQVVVVNVVVSVVVNVVSVVVSVVSSVVSLQSSQVVVVHGSCVPVVDDVDPVSVVVVVVPRVVVVVVVVVVVVVVVVVVVVVVVVD

Secondary structure (DSSP, 8-state):
---------HHHHTTTTHHHHHHHHHHHHHHHHHT-HHHHHHHHHTSTTHHHHHHHHHHHHHHHHHIIIIIIIIIITTT-HHHHHHHHHHHHHHHHHHHHHHHHHHHHHTTS-HHHHH---SSHHHHHHHHHHHHHHHHHHHHHHHHHHHHHHHHHTT-

Organism: NCBI:txid1524096

Solvent-accessible surface area (backbone atoms only — not comparable to full-atom values): 8866 Å² total; per-residue (Å²): 135,85,80,81,77,74,81,66,52,66,58,65,77,70,50,53,74,52,55,64,52,52,52,51,54,53,50,52,55,44,18,62,73,66,75,33,59,69,62,34,51,45,38,49,75,75,37,62,48,26,50,36,50,48,34,65,48,52,43,53,48,52,43,50,49,46,40,64,71,48,40,39,66,64,21,55,73,70,69,37,57,70,60,38,52,51,54,50,51,50,44,53,51,51,34,54,59,64,33,54,57,25,48,52,53,26,19,56,75,61,78,44,50,41,41,79,76,70,63,50,50,99,44,73,68,40,54,55,53,53,69,53,47,63,73,45,50,63,57,48,51,51,52,52,51,52,52,50,51,52,52,49,52,59,57,60,76,74,110

Sequence (159 aa):
MASVTTQQNWFIKYKLYHIPFWMMYNYVLWALAIDSPYRAAQDIFFSVYWVKSFFYVLFPALVVYFNLYFLIPRYLQEGRYGWYMLFLALAIIVSSFLIVPGYFVSAWLAGSNAEKMFGITSDWSGFYRHAKADPLKSTTRRRLLLHQMRQQVRKGALR